Protein AF-A0A1B6IB96-F1 (afdb_monomer)

Mean predicted aligned error: 6.78 Å

Foldseek 3Di:
DPPLPPDPPVLVVLLVVLLCCLQPNDPVSLVVSLQCLQEPLPCASVVLVLLVSLLCCLPPHDDDLSSLVSSLSSLVSNLNRPNHAPPPLVSLVSSLVSLVCQQPPADPDPPDGPNVSNVSSVVSSVSSCVSNVSVVVVVVVVVVD

pLDDT: mean 85.23, std 14.1, range [41.41, 98.12]

InterPro domains:
  IPR011442 TAF6, C-terminal HEAT repeat domain [PF07571] (12-129)
  IPR011442 TAF6, C-terminal HEAT repeat domain [cd08050] (14-133)
  IPR037796 Transcription initiation factor TFIID subunit 6 [PTHR10221] (13-129)
  IPR046344 TAF6, C-terminal HEAT repeat domain superfamily [G3DSA:1.25.40.770] (8-145)

Nearest PDB structures (foldseek):
  6t9k-assembly1_E  TM=8.001E-01  e=1.941E-04  Saccharomyces cerevisiae S288C
  4atg-assembly1_A  TM=8.653E-01  e=1.878E-02  Antonospora locustae
  7egh-assembly1_F  TM=8.450E-01  e=1.336E-02  Homo sapiens
  7egb-assembly1_F  TM=7.873E-01  e=1.878E-02  Homo sapiens
  8e0m-assembly3_I  TM=4.131E-01  e=4.024E-01  synthetic construct

Sequence (145 aa):
QPALLKPPSHFINYYLQLARVVIGGSEPHLRVALTDLRTNSKIRPLVPYFLNLVALSVNKLQRNGRLTDALLRTVEALVDNPHVDPSSQLAVNRAVNALLVVAIEPKAAKNSDDLLLRKRAAYLLAKVLICWSIELKQQMDIVRQ

Solvent-accessible surface area (backbone atoms only — not comparable to full-atom values): 8171 Å² total; per-residue (Å²): 130,88,72,78,77,80,67,59,70,70,56,50,53,53,49,53,54,47,50,48,28,47,68,71,43,55,70,71,54,33,53,53,47,38,50,46,52,27,68,47,70,82,46,53,90,48,48,56,56,56,30,42,50,42,22,48,48,59,76,73,41,83,92,44,72,70,44,50,52,39,43,53,49,47,52,50,20,42,71,66,11,90,59,52,71,86,87,46,69,69,31,51,52,42,30,50,51,35,28,48,48,49,37,71,56,74,55,89,53,86,94,46,86,45,62,69,59,16,53,51,25,45,54,49,42,53,48,49,49,59,80,60,34,53,67,61,55,55,54,52,56,60,76,74,106

Structure (mmCIF, N/CA/C/O backbone):
data_AF-A0A1B6IB96-F1
#
_entry.id   AF-A0A1B6IB96-F1
#
loop_
_atom_site.group_PDB
_atom_site.id
_atom_site.type_symbol
_atom_site.label_atom_id
_atom_site.label_alt_id
_atom_site.label_comp_id
_atom_site.label_asym_id
_atom_site.label_entity_id
_atom_site.label_seq_id
_atom_site.pdbx_PDB_ins_code
_atom_site.Cartn_x
_atom_site.Cartn_y
_atom_site.Cartn_z
_atom_site.occupancy
_atom_site.B_iso_or_equiv
_atom_site.auth_seq_id
_atom_site.auth_comp_id
_atom_site.auth_asym_id
_atom_site.auth_atom_id
_atom_site.pdbx_PDB_model_num
ATOM 1 N N . GLN A 1 1 ? 16.531 -3.099 18.943 1.00 43.19 1 GLN A N 1
ATOM 2 C CA . GLN A 1 1 ? 15.985 -2.812 17.594 1.00 43.19 1 GLN A CA 1
ATOM 3 C C . GLN A 1 1 ? 16.835 -3.567 16.584 1.00 43.19 1 GLN A C 1
ATOM 5 O O . GLN A 1 1 ? 18.025 -3.279 16.546 1.00 43.19 1 GLN A O 1
ATOM 10 N N . PRO A 1 2 ? 16.307 -4.512 15.787 1.00 41.41 2 PRO A N 1
ATOM 11 C CA . PRO A 1 2 ? 17.065 -4.988 14.641 1.00 41.41 2 PRO A CA 1
ATOM 12 C C . PRO A 1 2 ? 17.117 -3.836 13.635 1.00 41.41 2 PRO A C 1
ATOM 14 O O . PRO A 1 2 ? 16.080 -3.369 13.160 1.00 41.41 2 PRO A O 1
ATOM 17 N N . ALA A 1 3 ? 18.316 -3.310 13.395 1.00 50.34 3 ALA A N 1
ATOM 18 C C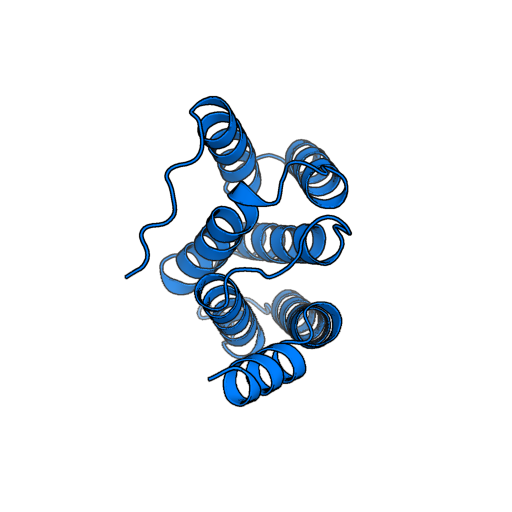A . ALA A 1 3 ? 18.536 -2.289 12.386 1.00 50.34 3 ALA A CA 1
ATOM 19 C C . ALA A 1 3 ? 18.102 -2.860 11.032 1.00 50.34 3 ALA A C 1
ATOM 21 O O . ALA A 1 3 ? 18.555 -3.934 10.639 1.00 50.34 3 ALA A O 1
ATOM 22 N N . LEU A 1 4 ? 17.206 -2.161 10.329 1.00 59.00 4 LEU A N 1
ATOM 23 C CA . LEU A 1 4 ? 16.937 -2.455 8.926 1.00 59.00 4 LEU A CA 1
ATOM 24 C C . LEU A 1 4 ? 18.286 -2.392 8.200 1.00 59.00 4 LEU A C 1
ATOM 26 O O . LEU A 1 4 ? 18.889 -1.319 8.132 1.00 59.00 4 LEU A O 1
ATOM 30 N N . LEU A 1 5 ? 18.782 -3.540 7.733 1.00 63.50 5 LEU A N 1
ATOM 31 C CA . LEU A 1 5 ? 20.007 -3.626 6.943 1.00 63.50 5 LEU A CA 1
ATOM 32 C C . LEU A 1 5 ? 19.885 -2.625 5.799 1.00 63.50 5 LEU A C 1
ATOM 34 O O . LEU A 1 5 ? 18.968 -2.732 4.986 1.00 63.50 5 LEU A O 1
ATOM 38 N N . LYS A 1 6 ? 20.765 -1.618 5.783 1.00 67.94 6 LYS A N 1
ATOM 39 C CA . LYS A 1 6 ? 20.720 -0.549 4.787 1.00 67.94 6 LYS A CA 1
ATOM 40 C C . LYS A 1 6 ? 20.831 -1.195 3.401 1.00 67.94 6 LYS A C 1
ATOM 42 O O . LYS A 1 6 ? 21.866 -1.799 3.116 1.00 67.94 6 LYS A O 1
ATOM 47 N N . PRO A 1 7 ? 19.798 -1.098 2.550 1.00 73.31 7 PRO A N 1
ATOM 48 C CA . PRO A 1 7 ? 19.842 -1.730 1.248 1.00 73.31 7 PRO A CA 1
ATOM 49 C C . PRO A 1 7 ? 20.937 -1.080 0.386 1.00 73.31 7 PRO A C 1
ATOM 51 O O . PRO A 1 7 ? 21.288 0.086 0.607 1.00 73.31 7 PRO A O 1
ATOM 54 N N . PRO A 1 8 ? 21.487 -1.810 -0.601 1.00 80.06 8 PRO A N 1
ATOM 55 C CA . PRO A 1 8 ? 22.460 -1.263 -1.541 1.00 80.06 8 PRO A CA 1
ATOM 56 C C . PRO A 1 8 ? 21.990 0.049 -2.192 1.00 80.06 8 PRO A C 1
ATOM 58 O O . PRO A 1 8 ? 20.793 0.286 -2.365 1.00 80.06 8 PRO A O 1
ATOM 61 N N . SER A 1 9 ? 22.930 0.900 -2.608 1.00 79.88 9 SER A N 1
ATOM 62 C CA . SER A 1 9 ? 22.649 2.250 -3.133 1.00 79.88 9 SER A CA 1
ATOM 63 C C . SER A 1 9 ? 21.627 2.281 -4.279 1.00 79.88 9 SER A C 1
ATOM 65 O O . SER A 1 9 ? 20.772 3.165 -4.317 1.00 79.88 9 SER A O 1
ATOM 67 N N . HIS A 1 10 ? 21.658 1.293 -5.177 1.00 82.06 10 HIS A N 1
ATOM 68 C CA . HIS A 1 10 ? 20.708 1.185 -6.286 1.00 82.06 10 HIS A CA 1
ATOM 69 C C . HIS A 1 10 ? 19.265 0.935 -5.816 1.00 82.06 10 HIS A C 1
ATOM 71 O O . HIS A 1 10 ? 18.336 1.515 -6.375 1.00 82.06 10 HIS A O 1
ATOM 77 N N . PHE A 1 11 ? 19.065 0.153 -4.750 1.00 87.06 11 PHE A N 1
ATOM 78 C CA . PHE A 1 11 ? 17.746 -0.054 -4.145 1.00 87.06 11 PHE A CA 1
ATOM 79 C C . PHE A 1 11 ? 17.223 1.221 -3.474 1.00 87.06 11 PHE A C 1
ATOM 81 O O . PHE A 1 11 ? 16.040 1.533 -3.591 1.00 87.06 11 PHE A O 1
ATOM 88 N N . ILE A 1 12 ? 18.097 1.990 -2.817 1.00 87.81 12 ILE A N 1
ATOM 89 C CA . ILE A 1 12 ? 17.721 3.273 -2.202 1.00 87.81 12 ILE A CA 1
ATOM 90 C C . ILE A 1 12 ? 17.286 4.276 -3.274 1.00 87.81 12 ILE A C 1
ATOM 92 O O . ILE A 1 12 ? 16.243 4.909 -3.126 1.00 87.81 12 ILE A O 1
ATOM 96 N N . ASN A 1 13 ? 18.043 4.403 -4.367 1.00 91.56 13 ASN A N 1
ATOM 97 C CA . ASN A 1 13 ? 17.691 5.312 -5.459 1.00 91.56 13 ASN A CA 1
ATOM 98 C C . ASN A 1 13 ? 16.347 4.939 -6.089 1.00 91.56 13 ASN A C 1
ATOM 100 O O . ASN A 1 13 ? 15.503 5.809 -6.288 1.00 91.56 13 ASN A O 1
ATOM 104 N N . TYR A 1 14 ? 16.125 3.649 -6.339 1.00 93.81 14 TYR A N 1
ATOM 105 C CA . TYR A 1 14 ? 14.852 3.149 -6.846 1.00 93.81 14 TYR A CA 1
ATOM 106 C C . TYR A 1 14 ? 13.688 3.459 -5.885 1.00 93.81 14 TYR A C 1
ATOM 108 O O . TYR A 1 14 ? 12.676 4.020 -6.309 1.00 93.81 14 TYR A O 1
ATOM 116 N N . TYR A 1 15 ? 13.857 3.206 -4.580 1.00 94.56 15 TYR A N 1
ATOM 117 C CA . TYR A 1 15 ? 12.864 3.577 -3.565 1.00 94.56 15 TYR A CA 1
ATOM 118 C C . TYR A 1 15 ? 12.560 5.078 -3.581 1.00 94.56 15 TYR A C 1
ATOM 120 O O . TYR A 1 15 ? 11.395 5.464 -3.598 1.00 94.56 15 TYR A O 1
ATOM 128 N N . LEU A 1 16 ? 13.586 5.935 -3.608 1.00 94.81 16 LEU A N 1
ATOM 129 C CA . LEU A 1 16 ? 13.405 7.387 -3.589 1.00 94.81 16 LEU A CA 1
ATOM 130 C C . LEU A 1 16 ? 12.641 7.892 -4.817 1.00 94.81 16 LEU A C 1
ATOM 132 O O . LEU A 1 16 ? 11.803 8.784 -4.678 1.00 94.81 16 LEU A O 1
ATOM 136 N N . GLN A 1 17 ? 12.897 7.330 -6.000 1.00 94.94 17 GLN A N 1
ATOM 137 C CA . GLN A 1 17 ? 12.163 7.704 -7.211 1.00 94.94 17 GLN A CA 1
ATOM 138 C C . GLN A 1 17 ? 10.686 7.322 -7.106 1.00 94.94 17 GLN A C 1
ATOM 140 O O . GLN A 1 17 ? 9.818 8.171 -7.316 1.00 94.94 17 GLN A O 1
ATOM 145 N N . LEU A 1 18 ? 10.383 6.089 -6.692 1.00 96.44 18 LEU A N 1
ATOM 146 C CA . LEU A 1 18 ? 8.997 5.661 -6.505 1.00 96.44 18 LEU A CA 1
ATOM 147 C C . LEU A 1 18 ? 8.295 6.439 -5.388 1.00 96.44 18 LEU A C 1
ATOM 149 O O . LEU A 1 18 ? 7.158 6.867 -5.567 1.00 96.44 18 LEU A O 1
ATOM 153 N N . ALA A 1 19 ? 8.969 6.700 -4.267 1.00 96.44 19 ALA A N 1
ATOM 154 C CA . ALA A 1 19 ? 8.414 7.481 -3.165 1.00 96.44 19 ALA A CA 1
ATOM 155 C C . ALA A 1 19 ? 8.048 8.908 -3.605 1.00 96.44 19 ALA A C 1
ATOM 157 O O . ALA A 1 19 ? 6.972 9.396 -3.267 1.00 96.44 19 ALA A O 1
ATOM 158 N N . ARG A 1 20 ? 8.889 9.567 -4.415 1.00 96.31 20 ARG A N 1
ATOM 159 C CA . ARG A 1 20 ? 8.574 10.889 -4.993 1.00 96.31 20 ARG A CA 1
ATOM 160 C C . ARG A 1 20 ? 7.333 10.840 -5.879 1.00 96.31 20 ARG A C 1
ATOM 162 O O . ARG A 1 20 ? 6.480 11.722 -5.783 1.00 96.31 20 ARG A O 1
ATOM 169 N N . VAL A 1 21 ? 7.217 9.804 -6.710 1.00 97.25 21 VAL A N 1
ATOM 170 C CA . VAL A 1 21 ? 6.047 9.604 -7.571 1.00 97.25 21 VAL A CA 1
ATOM 171 C C . VAL A 1 21 ? 4.781 9.380 -6.739 1.00 97.25 21 VAL A C 1
ATOM 173 O O . VAL A 1 21 ? 3.764 10.001 -7.029 1.00 97.25 21 VAL A O 1
ATOM 176 N N . VAL A 1 22 ? 4.845 8.580 -5.671 1.00 96.25 22 VAL A N 1
ATOM 177 C CA . VAL A 1 22 ? 3.713 8.353 -4.753 1.00 96.25 22 VAL A CA 1
ATOM 178 C C . VAL A 1 22 ? 3.291 9.638 -4.037 1.00 96.25 22 VAL A C 1
ATOM 180 O O . VAL A 1 22 ? 2.099 9.909 -3.916 1.00 96.25 22 VAL A O 1
ATOM 183 N N . ILE A 1 23 ? 4.250 10.448 -3.579 1.00 94.31 23 ILE A N 1
ATOM 184 C CA . ILE A 1 23 ? 3.962 11.660 -2.798 1.00 94.31 23 ILE A CA 1
ATOM 185 C C . ILE A 1 23 ? 3.405 12.792 -3.675 1.00 94.31 23 ILE A C 1
ATOM 187 O O . ILE A 1 23 ? 2.510 13.518 -3.242 1.00 94.31 23 ILE A O 1
ATOM 191 N N . GLY A 1 24 ? 3.935 12.977 -4.888 1.00 92.62 24 GLY A N 1
ATOM 192 C CA . GLY A 1 24 ? 3.632 14.166 -5.694 1.00 92.62 24 GLY A CA 1
ATOM 193 C C . GLY A 1 24 ? 3.524 13.956 -7.203 1.00 92.62 24 GLY A C 1
ATOM 194 O O . GLY A 1 24 ? 3.092 14.879 -7.898 1.00 92.62 24 GLY A O 1
ATOM 195 N N . GLY A 1 25 ? 3.859 12.774 -7.720 1.00 94.00 25 GLY A N 1
ATOM 196 C CA . GLY A 1 25 ? 3.870 12.480 -9.155 1.00 94.00 25 GLY A CA 1
ATOM 197 C C . GLY A 1 25 ? 2.488 12.539 -9.806 1.00 94.00 25 GLY A C 1
ATOM 198 O O . GLY A 1 25 ? 1.459 12.362 -9.151 1.00 94.00 25 GLY A O 1
ATOM 199 N N . SER A 1 26 ? 2.442 12.804 -11.113 1.00 96.25 26 SER A N 1
ATOM 200 C CA . SER A 1 26 ? 1.174 12.804 -11.853 1.00 96.25 26 SER A CA 1
ATOM 201 C C . SER A 1 26 ? 0.576 11.395 -11.954 1.00 96.25 26 SER A C 1
ATOM 203 O O . SER A 1 26 ? 1.286 10.397 -11.837 1.00 96.25 26 SER A O 1
ATOM 205 N N . GLU A 1 27 ? -0.735 11.305 -12.188 1.00 96.38 27 GLU A N 1
ATOM 206 C CA . GLU A 1 27 ? -1.464 10.027 -12.232 1.00 96.38 27 GLU A CA 1
ATOM 207 C C . GLU A 1 27 ? -0.864 8.989 -13.210 1.00 96.38 27 GLU A C 1
ATOM 209 O O . GLU A 1 27 ? -0.760 7.824 -12.824 1.00 96.38 27 GLU A O 1
ATOM 214 N N . PRO A 1 28 ? -0.383 9.351 -14.421 1.00 97.38 28 PRO A N 1
ATOM 215 C CA . PRO A 1 28 ? 0.302 8.396 -15.295 1.00 97.38 28 PRO A CA 1
ATOM 216 C C . PRO A 1 28 ? 1.576 7.811 -14.673 1.00 97.38 28 PRO A C 1
ATOM 218 O O . PRO A 1 28 ? 1.779 6.599 -14.715 1.00 97.38 28 PRO A O 1
ATOM 221 N N . HIS A 1 29 ? 2.405 8.647 -14.039 1.00 97.19 29 HIS A N 1
ATOM 222 C CA . HIS A 1 29 ? 3.618 8.180 -13.362 1.00 97.19 29 HIS A CA 1
ATOM 223 C C . HIS A 1 29 ? 3.272 7.286 -12.174 1.00 97.19 29 HIS A C 1
ATOM 225 O O . HIS A 1 29 ? 3.898 6.244 -11.991 1.00 97.19 29 HIS A O 1
ATOM 231 N N . LEU A 1 30 ? 2.241 7.651 -11.403 1.00 98.12 30 LEU A N 1
ATOM 232 C CA . LEU A 1 30 ? 1.751 6.828 -10.303 1.00 98.12 30 LEU A CA 1
ATOM 233 C C . LEU A 1 30 ? 1.279 5.459 -10.805 1.00 98.12 30 LEU A C 1
ATOM 235 O O . LEU A 1 30 ? 1.635 4.445 -10.219 1.00 98.12 30 LEU A O 1
ATOM 239 N N . ARG A 1 31 ? 0.540 5.391 -11.917 1.00 98.06 31 ARG A N 1
ATOM 240 C CA . ARG A 1 31 ? 0.120 4.113 -12.517 1.00 98.06 31 ARG A CA 1
ATOM 241 C C . ARG A 1 31 ? 1.297 3.226 -12.913 1.00 98.06 31 ARG A C 1
ATOM 243 O O . ARG A 1 31 ? 1.256 2.028 -12.635 1.00 98.06 31 ARG A O 1
ATOM 250 N N . VAL A 1 32 ? 2.336 3.800 -13.518 1.00 97.88 32 VAL A N 1
ATOM 251 C CA . VAL A 1 32 ? 3.560 3.062 -13.870 1.00 97.88 32 VAL A CA 1
ATOM 252 C C . VAL A 1 32 ? 4.253 2.546 -12.608 1.00 97.88 32 VAL A C 1
ATOM 254 O O . VAL A 1 32 ? 4.523 1.352 -12.510 1.00 97.88 32 VAL A O 1
ATOM 257 N N . ALA A 1 33 ? 4.442 3.410 -11.607 1.00 97.50 33 ALA A N 1
ATOM 258 C CA . ALA A 1 33 ? 5.036 3.050 -10.321 1.00 97.50 33 ALA A CA 1
ATOM 259 C C . ALA A 1 33 ? 4.270 1.918 -9.615 1.00 97.50 33 ALA A C 1
ATOM 261 O O . ALA A 1 33 ? 4.871 0.957 -9.149 1.00 97.50 33 ALA A O 1
ATOM 262 N N . LEU A 1 34 ? 2.939 1.998 -9.563 1.00 98.06 34 LEU A N 1
ATOM 263 C CA . LEU A 1 34 ? 2.093 0.980 -8.937 1.00 98.06 34 LEU A CA 1
ATOM 264 C C . LEU A 1 34 ? 2.098 -0.347 -9.699 1.00 98.06 34 LEU A C 1
ATOM 266 O O . LEU A 1 34 ? 1.975 -1.404 -9.088 1.00 98.06 34 LEU A O 1
ATOM 270 N N . THR A 1 35 ? 2.204 -0.301 -11.027 1.00 98.00 35 THR A N 1
ATOM 271 C CA . THR A 1 35 ? 2.315 -1.513 -11.849 1.00 98.00 35 THR A CA 1
ATOM 272 C C . THR A 1 35 ? 3.626 -2.222 -11.550 1.00 98.00 35 THR A C 1
ATOM 274 O O . THR A 1 35 ? 3.612 -3.408 -11.239 1.00 98.00 35 THR A O 1
ATOM 277 N N . ASP A 1 36 ? 4.729 -1.4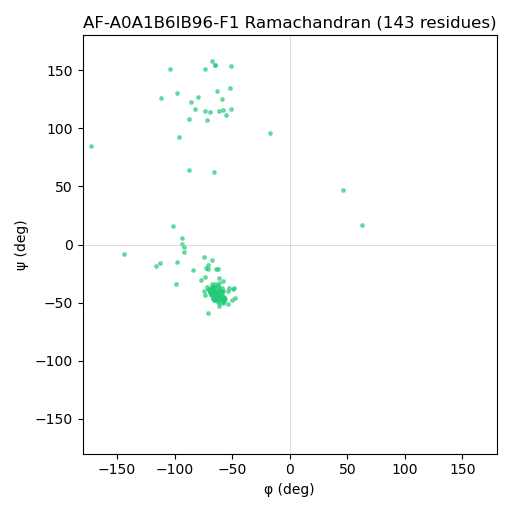75 -11.532 1.00 97.25 36 ASP A N 1
ATOM 278 C CA . ASP A 1 36 ? 6.042 -2.004 -11.177 1.00 97.25 36 ASP A CA 1
ATOM 279 C C . ASP A 1 36 ? 6.060 -2.560 -9.742 1.00 97.25 36 ASP A C 1
ATOM 281 O O . ASP A 1 36 ? 6.467 -3.699 -9.532 1.00 97.25 36 ASP A O 1
ATOM 285 N N . LEU A 1 37 ? 5.501 -1.840 -8.761 1.00 96.81 37 LEU A N 1
ATOM 286 C CA . LEU A 1 37 ? 5.365 -2.343 -7.387 1.00 96.81 37 LEU A CA 1
ATOM 287 C C . LEU A 1 37 ? 4.573 -3.651 -7.291 1.00 96.81 37 LEU A C 1
ATOM 289 O O . LEU A 1 37 ? 4.868 -4.456 -6.411 1.00 96.81 37 LEU A O 1
ATOM 293 N N . ARG A 1 38 ? 3.595 -3.874 -8.176 1.00 97.00 38 ARG A N 1
ATOM 294 C CA . ARG A 1 38 ? 2.773 -5.092 -8.196 1.00 97.00 38 ARG A CA 1
ATOM 295 C C . ARG A 1 38 ? 3.499 -6.289 -8.812 1.00 97.00 38 ARG A C 1
ATOM 297 O O . ARG A 1 38 ? 3.232 -7.418 -8.420 1.00 97.00 38 ARG A O 1
ATOM 304 N N . THR A 1 39 ? 4.403 -6.071 -9.765 1.00 96.62 39 THR A N 1
ATOM 305 C CA . THR A 1 39 ? 5.011 -7.162 -10.551 1.00 96.62 39 THR A CA 1
ATOM 306 C C . THR A 1 39 ? 6.500 -7.373 -10.290 1.00 96.62 39 THR A C 1
ATOM 308 O O . THR A 1 39 ? 7.050 -8.403 -10.675 1.00 96.62 39 THR A O 1
ATOM 311 N N . ASN A 1 40 ? 7.191 -6.419 -9.665 1.00 94.94 40 ASN A N 1
ATOM 312 C CA . ASN A 1 40 ? 8.637 -6.480 -9.493 1.00 94.94 40 ASN A CA 1
ATOM 313 C C . ASN A 1 40 ? 9.033 -7.517 -8.432 1.00 94.94 40 ASN A C 1
ATOM 315 O O . ASN A 1 40 ? 8.772 -7.357 -7.239 1.00 94.94 40 ASN A O 1
ATOM 319 N N . SER A 1 41 ? 9.726 -8.568 -8.867 1.00 92.94 41 SER A N 1
ATOM 320 C CA . SER A 1 41 ? 10.188 -9.662 -8.008 1.00 92.94 41 SER A CA 1
ATOM 321 C C . SER A 1 41 ? 11.324 -9.282 -7.056 1.00 92.94 41 SER A C 1
ATOM 323 O O . SER A 1 41 ? 11.554 -9.965 -6.058 1.00 92.94 41 SER A O 1
ATOM 325 N N . LYS A 1 42 ? 12.017 -8.167 -7.313 1.00 90.81 42 LYS A N 1
ATOM 326 C CA . LYS A 1 42 ? 13.149 -7.678 -6.510 1.00 90.81 42 LYS A CA 1
ATOM 327 C C . LYS A 1 42 ? 12.729 -6.672 -5.434 1.00 90.81 42 LYS A C 1
ATOM 329 O O . LYS A 1 42 ? 13.591 -6.131 -4.746 1.00 90.81 42 LYS A O 1
ATOM 334 N N . ILE A 1 43 ? 11.429 -6.425 -5.251 1.00 90.06 43 ILE A N 1
ATOM 335 C CA . ILE A 1 43 ? 10.922 -5.382 -4.344 1.00 90.06 43 ILE A CA 1
ATOM 336 C C . ILE A 1 43 ? 11.071 -5.723 -2.855 1.00 90.06 43 ILE A C 1
ATOM 338 O O . ILE A 1 43 ? 11.051 -4.827 -2.013 1.00 90.06 43 ILE A O 1
ATOM 342 N N . ARG A 1 44 ? 11.232 -7.008 -2.513 1.00 87.69 44 ARG A N 1
ATOM 343 C CA . ARG A 1 44 ? 11.169 -7.525 -1.134 1.00 87.69 44 ARG A CA 1
ATOM 344 C C . ARG A 1 44 ? 11.994 -6.727 -0.106 1.00 87.69 44 ARG A C 1
ATOM 346 O O . ARG A 1 44 ? 11.425 -6.386 0.930 1.00 87.69 44 ARG A O 1
ATOM 353 N N . PRO A 1 45 ? 13.264 -6.343 -0.361 1.00 87.69 45 PRO A N 1
ATOM 354 C CA . PRO A 1 45 ? 14.055 -5.564 0.601 1.00 87.69 45 PRO A CA 1
ATOM 355 C C . PRO A 1 45 ? 13.496 -4.159 0.878 1.00 87.69 45 PRO A C 1
ATOM 357 O O . PRO A 1 45 ? 13.816 -3.553 1.898 1.00 87.69 45 PRO A O 1
ATOM 360 N N . LEU A 1 46 ? 12.674 -3.627 -0.029 1.00 90.44 46 LEU A N 1
ATOM 361 C CA . LEU A 1 46 ? 12.130 -2.273 0.034 1.00 90.44 46 LEU A CA 1
ATOM 362 C C . LEU A 1 46 ? 10.717 -2.203 0.614 1.00 90.44 46 LEU A C 1
ATOM 364 O O . LEU A 1 46 ? 10.285 -1.122 1.015 1.00 90.44 46 LEU A O 1
ATOM 368 N N . VAL A 1 47 ? 10.013 -3.333 0.721 1.00 90.88 47 VAL A N 1
ATOM 369 C CA . VAL A 1 47 ? 8.651 -3.399 1.279 1.00 90.88 47 VAL A CA 1
ATOM 370 C C . VAL A 1 47 ? 8.547 -2.689 2.638 1.00 90.88 47 VAL A C 1
ATOM 372 O O . VAL A 1 47 ? 7.671 -1.832 2.777 1.00 90.88 47 VAL A O 1
ATOM 375 N N . PRO A 1 48 ? 9.450 -2.913 3.622 1.00 90.00 48 PRO A N 1
ATOM 376 C CA . PRO A 1 48 ? 9.349 -2.234 4.914 1.00 90.00 48 PRO A CA 1
ATOM 377 C C . PRO A 1 48 ? 9.464 -0.707 4.805 1.00 90.00 48 PRO A C 1
ATOM 379 O O . PRO A 1 48 ? 8.893 0.016 5.622 1.00 90.00 48 PRO A O 1
ATOM 382 N N . TYR A 1 49 ? 10.185 -0.194 3.806 1.00 91.50 49 TYR A N 1
ATOM 383 C CA . TYR A 1 49 ? 10.352 1.242 3.584 1.00 91.50 49 TYR A CA 1
ATOM 384 C C . TYR A 1 49 ? 9.072 1.866 3.027 1.00 91.50 49 TYR A C 1
ATOM 386 O O . TYR A 1 49 ? 8.636 2.895 3.537 1.00 91.50 49 TYR A O 1
ATOM 394 N N . PHE A 1 50 ? 8.413 1.215 2.064 1.00 94.06 50 PHE A N 1
ATOM 395 C CA . PHE A 1 50 ? 7.117 1.673 1.550 1.00 94.06 50 PHE A CA 1
ATOM 396 C C . PHE A 1 50 ? 6.008 1.606 2.607 1.00 94.06 50 PHE A C 1
ATOM 398 O O . PHE A 1 50 ? 5.230 2.548 2.739 1.00 94.06 50 PHE A O 1
ATOM 405 N N . LEU A 1 51 ? 5.962 0.545 3.416 1.00 93.19 51 LEU A N 1
ATOM 406 C CA . LEU A 1 51 ? 4.989 0.445 4.510 1.00 93.19 51 LEU A CA 1
ATOM 407 C C . LEU A 1 51 ? 5.211 1.529 5.575 1.00 93.19 51 LEU A C 1
ATOM 409 O O . LEU A 1 51 ? 4.254 2.142 6.050 1.00 93.19 51 LEU A O 1
ATOM 413 N N . ASN A 1 52 ? 6.471 1.833 5.909 1.00 92.38 52 ASN A N 1
ATOM 414 C CA . ASN A 1 52 ? 6.781 2.953 6.796 1.00 92.38 52 ASN A CA 1
ATOM 415 C C . ASN A 1 52 ? 6.457 4.311 6.157 1.00 92.38 52 ASN A C 1
ATOM 417 O O . ASN A 1 52 ? 5.980 5.190 6.867 1.00 92.38 52 ASN A O 1
ATOM 421 N N . LEU A 1 53 ? 6.666 4.494 4.849 1.00 94.44 53 LEU A N 1
ATOM 422 C CA . LEU A 1 53 ? 6.263 5.713 4.141 1.00 94.44 53 LEU A CA 1
ATOM 423 C C . LEU A 1 53 ? 4.760 5.965 4.303 1.00 94.44 53 LEU A C 1
ATOM 425 O O . LEU A 1 53 ? 4.364 7.083 4.629 1.00 94.44 53 LEU A O 1
ATOM 429 N N . VAL A 1 54 ? 3.938 4.927 4.135 1.00 94.88 54 VAL A N 1
ATOM 430 C CA . VAL A 1 54 ? 2.484 4.997 4.341 1.00 94.88 54 VAL A CA 1
ATOM 431 C C . VAL A 1 54 ? 2.160 5.362 5.783 1.00 94.88 54 VAL A C 1
ATOM 433 O O . VAL A 1 54 ? 1.462 6.347 6.021 1.00 94.88 54 VAL A O 1
ATOM 436 N N . ALA A 1 55 ? 2.719 4.629 6.746 1.00 93.19 55 ALA A N 1
ATOM 437 C CA . ALA A 1 55 ? 2.438 4.859 8.157 1.00 93.19 55 ALA A CA 1
ATOM 438 C C . ALA A 1 55 ? 2.853 6.258 8.631 1.00 93.19 55 ALA A C 1
ATOM 440 O O . ALA A 1 55 ? 2.109 6.922 9.349 1.00 93.19 55 ALA A O 1
ATOM 441 N N . LEU A 1 56 ? 4.029 6.732 8.221 1.00 92.69 56 LEU A N 1
ATOM 442 C CA . LEU A 1 56 ? 4.508 8.067 8.571 1.00 92.69 56 LEU A CA 1
ATOM 443 C C . LEU A 1 56 ? 3.660 9.151 7.911 1.00 92.69 56 LEU A C 1
ATOM 445 O O . LEU A 1 56 ? 3.306 10.122 8.574 1.00 92.69 56 LEU A O 1
ATOM 449 N N . SER A 1 57 ? 3.300 8.975 6.640 1.00 93.25 57 SER A N 1
ATOM 450 C CA . SER A 1 57 ? 2.514 9.970 5.911 1.00 93.25 57 SER A CA 1
ATOM 451 C C . SER A 1 57 ? 1.107 10.117 6.489 1.00 93.25 57 SER A C 1
ATOM 453 O O . SER A 1 57 ? 0.646 11.238 6.661 1.00 93.25 57 SER A O 1
ATOM 455 N N . VAL A 1 58 ? 0.447 9.013 6.856 1.00 91.06 58 VAL A N 1
ATOM 456 C CA . VAL A 1 58 ? -0.878 9.048 7.504 1.00 91.06 58 VAL A CA 1
ATOM 457 C C . VAL A 1 58 ? -0.811 9.677 8.898 1.00 91.06 58 VAL A C 1
ATOM 459 O O . VAL A 1 58 ? -1.647 10.510 9.227 1.00 91.06 58 VAL A O 1
ATOM 462 N N . ASN A 1 59 ? 0.190 9.316 9.707 1.00 88.25 59 ASN A N 1
ATOM 463 C CA . ASN A 1 59 ? 0.243 9.727 11.115 1.00 88.25 59 ASN A CA 1
ATOM 464 C C . ASN A 1 59 ? 0.836 11.125 11.347 1.00 88.25 59 ASN A C 1
ATOM 466 O O . ASN A 1 59 ? 0.659 11.689 12.426 1.00 88.25 59 ASN A O 1
ATOM 470 N N . LYS A 1 60 ? 1.632 11.654 10.409 1.00 87.62 60 LYS A N 1
ATOM 471 C CA . LYS A 1 60 ? 2.386 12.908 10.603 1.00 87.62 60 LYS A CA 1
ATOM 472 C C . LYS A 1 60 ? 1.972 14.035 9.669 1.00 87.62 60 LYS A C 1
ATOM 474 O O . LYS A 1 60 ? 2.296 15.182 9.962 1.00 87.62 60 LYS A O 1
ATOM 479 N N . LEU A 1 61 ? 1.292 13.742 8.561 1.00 87.25 61 LEU A N 1
ATOM 480 C CA . LEU A 1 61 ? 0.861 14.762 7.609 1.00 87.25 61 LEU A CA 1
ATOM 481 C C . LEU A 1 61 ? -0.634 15.028 7.750 1.00 87.25 61 LEU A C 1
ATOM 483 O O . LEU A 1 61 ? -1.418 14.144 8.088 1.00 87.25 61 LEU A O 1
ATOM 487 N N . GLN A 1 62 ? -1.045 16.256 7.436 1.00 85.25 62 GLN A N 1
ATOM 488 C CA . GLN A 1 62 ? -2.466 16.556 7.318 1.00 85.25 62 GLN A CA 1
ATOM 489 C C . GLN A 1 62 ? -3.074 15.740 6.174 1.00 85.25 62 GLN A C 1
ATOM 491 O O . GLN A 1 62 ? -2.540 15.701 5.061 1.00 85.25 62 GLN A O 1
ATOM 496 N N . ARG A 1 63 ? -4.215 15.099 6.440 1.00 84.12 63 ARG A N 1
ATOM 497 C CA . ARG A 1 63 ? -4.865 14.212 5.474 1.00 84.12 63 ARG A CA 1
ATOM 498 C C . ARG A 1 63 ? -5.279 14.959 4.204 1.00 84.12 63 ARG A C 1
ATOM 500 O O . ARG A 1 63 ? -6.204 15.779 4.193 1.00 84.12 63 ARG A O 1
ATOM 507 N N . ASN A 1 64 ? -4.639 14.578 3.107 1.00 87.25 64 ASN A N 1
ATOM 508 C CA . ASN A 1 64 ? -4.908 15.039 1.753 1.00 87.25 64 ASN A CA 1
ATOM 509 C C . ASN A 1 64 ? -5.479 13.874 0.938 1.00 87.25 64 ASN A C 1
ATOM 511 O O . ASN A 1 64 ? -4.843 12.832 0.849 1.00 87.25 64 ASN A O 1
ATOM 515 N N . GLY A 1 65 ? -6.644 14.058 0.306 1.00 89.75 65 GLY A N 1
ATOM 516 C CA . GLY A 1 65 ? -7.331 12.976 -0.403 1.00 89.75 65 GLY A CA 1
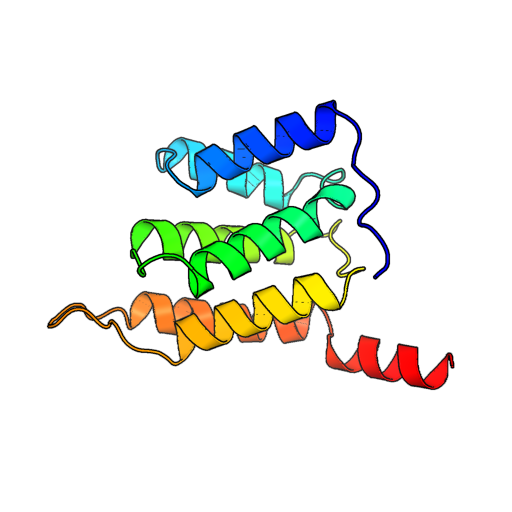ATOM 517 C C . GLY A 1 65 ? -6.505 12.350 -1.529 1.00 89.75 65 GLY A C 1
ATOM 518 O O . GLY A 1 65 ? -6.474 11.129 -1.642 1.00 89.75 65 GLY A O 1
ATOM 519 N N . ARG A 1 66 ? -5.765 13.160 -2.302 1.00 91.75 66 ARG A N 1
ATOM 520 C CA . ARG A 1 66 ? -4.908 12.660 -3.391 1.00 91.75 66 ARG A CA 1
ATOM 521 C C . ARG A 1 66 ? -3.740 11.835 -2.853 1.00 91.75 66 ARG A C 1
ATOM 523 O O . ARG A 1 66 ? -3.460 10.762 -3.373 1.00 91.75 66 ARG A O 1
ATOM 530 N N . LEU A 1 67 ? -3.069 12.335 -1.815 1.00 93.81 67 LEU A N 1
ATOM 531 C CA . LEU A 1 67 ? -1.951 11.622 -1.197 1.00 93.81 67 LEU A CA 1
ATOM 532 C C . LEU A 1 67 ? -2.441 10.338 -0.523 1.00 93.81 67 LEU A C 1
ATOM 534 O O . LEU A 1 67 ? -1.866 9.281 -0.739 1.00 93.81 67 LEU A O 1
ATOM 538 N N . THR A 1 68 ? -3.523 10.410 0.253 1.00 94.38 68 THR A N 1
ATOM 539 C CA . THR A 1 68 ? -4.114 9.241 0.908 1.00 94.38 68 THR A CA 1
ATOM 540 C C . THR A 1 68 ? -4.514 8.183 -0.115 1.00 94.38 68 THR A C 1
ATOM 542 O O . THR A 1 68 ? -4.152 7.028 0.074 1.00 94.38 68 THR A O 1
ATOM 545 N N . ASP A 1 69 ? -5.161 8.550 -1.227 1.00 95.25 69 ASP A N 1
ATOM 546 C CA . ASP A 1 69 ? -5.474 7.594 -2.298 1.00 95.25 69 ASP A CA 1
ATOM 547 C C . ASP A 1 69 ? -4.212 6.927 -2.870 1.00 95.25 69 ASP A C 1
ATOM 549 O O . ASP A 1 69 ? -4.157 5.702 -2.983 1.00 95.25 69 ASP A O 1
ATOM 553 N N . ALA A 1 70 ? -3.163 7.705 -3.157 1.00 97.19 70 ALA A N 1
ATOM 554 C CA . ALA A 1 70 ? -1.895 7.175 -3.656 1.00 97.19 70 ALA A CA 1
ATOM 555 C C . ALA A 1 70 ? -1.223 6.214 -2.657 1.00 97.19 70 ALA A C 1
ATOM 557 O O . ALA A 1 70 ? -0.705 5.166 -3.053 1.00 97.19 70 ALA A O 1
ATOM 558 N N . LEU A 1 71 ? -1.268 6.525 -1.359 1.00 97.25 71 LEU A N 1
ATOM 559 C CA . LEU A 1 71 ? -0.740 5.666 -0.296 1.00 97.25 71 LEU A CA 1
ATOM 560 C C . LEU A 1 71 ? -1.540 4.361 -0.169 1.00 97.25 71 LEU A C 1
ATOM 562 O O . LEU A 1 71 ? -0.937 3.292 -0.090 1.00 97.25 71 LEU A O 1
ATOM 566 N N . LEU A 1 72 ? -2.876 4.423 -0.215 1.00 97.19 72 LEU A N 1
ATOM 567 C CA . LEU A 1 72 ? -3.731 3.230 -0.205 1.00 97.19 72 LEU A CA 1
ATOM 568 C C . LEU A 1 72 ? -3.442 2.341 -1.421 1.00 97.19 72 LEU A C 1
ATOM 570 O O . LEU A 1 72 ? -3.216 1.143 -1.276 1.00 97.19 72 LEU A O 1
ATOM 574 N N . ARG A 1 73 ? -3.351 2.930 -2.617 1.00 97.88 73 ARG A N 1
ATOM 575 C CA . ARG A 1 73 ? -2.994 2.207 -3.849 1.00 97.88 73 ARG A CA 1
ATOM 576 C C . ARG A 1 73 ? -1.604 1.581 -3.785 1.00 97.88 73 ARG A C 1
ATOM 578 O O . ARG A 1 73 ? -1.395 0.513 -4.352 1.00 97.88 73 ARG A O 1
ATOM 585 N N . THR A 1 74 ? -0.666 2.226 -3.094 1.00 97.50 74 THR A N 1
ATOM 586 C CA . THR A 1 74 ? 0.682 1.688 -2.871 1.00 97.50 74 THR A CA 1
ATOM 587 C C . THR A 1 74 ? 0.625 0.422 -2.023 1.00 97.50 74 THR A C 1
ATOM 589 O O . THR A 1 74 ? 1.223 -0.583 -2.397 1.00 97.50 74 THR A O 1
ATOM 592 N N . VAL A 1 75 ? -0.128 0.432 -0.917 1.00 96.06 75 VAL A N 1
ATOM 593 C CA . VAL A 1 75 ? -0.324 -0.775 -0.098 1.00 96.06 75 VAL A CA 1
ATOM 594 C C . VAL A 1 75 ? -1.033 -1.866 -0.899 1.00 96.06 75 VAL A C 1
ATOM 596 O O . VAL A 1 75 ? -0.593 -3.008 -0.874 1.00 96.06 75 VAL A O 1
ATOM 599 N N . GLU A 1 76 ? -2.069 -1.519 -1.663 1.00 96.94 76 GLU A N 1
ATOM 600 C CA . GLU A 1 76 ? -2.777 -2.459 -2.539 1.00 96.94 76 GLU A CA 1
ATOM 601 C C . GLU A 1 76 ? -1.835 -3.139 -3.544 1.00 96.94 76 GLU A C 1
ATOM 603 O O . GLU A 1 76 ? -1.832 -4.363 -3.640 1.00 96.94 76 GLU A O 1
ATOM 608 N N . ALA A 1 77 ? -0.973 -2.377 -4.224 1.00 97.25 77 ALA A N 1
ATOM 609 C CA . ALA A 1 77 ? 0.012 -2.932 -5.151 1.00 97.25 77 ALA A CA 1
ATOM 610 C C . ALA A 1 77 ? 1.013 -3.878 -4.466 1.00 97.25 77 ALA A C 1
ATOM 612 O O . ALA A 1 77 ? 1.382 -4.894 -5.047 1.00 97.25 77 ALA A O 1
ATOM 613 N N . LEU A 1 78 ? 1.437 -3.566 -3.237 1.00 95.06 78 LEU A N 1
ATOM 614 C CA . LEU A 1 78 ? 2.343 -4.423 -2.468 1.00 95.06 78 LEU A CA 1
ATOM 615 C C . LEU A 1 78 ? 1.669 -5.715 -1.999 1.00 95.06 78 LEU A C 1
ATOM 617 O O . LEU A 1 78 ? 2.309 -6.760 -2.010 1.00 95.06 78 LEU A O 1
ATOM 621 N N . VAL A 1 79 ? 0.401 -5.649 -1.586 1.00 93.50 79 VAL A N 1
ATOM 622 C CA . VAL A 1 79 ? -0.386 -6.830 -1.191 1.00 93.50 79 VAL A CA 1
ATOM 623 C C . VAL A 1 79 ? -0.631 -7.748 -2.385 1.00 93.50 79 VAL A C 1
ATOM 625 O O . VAL A 1 79 ? -0.584 -8.964 -2.236 1.00 93.50 79 VAL A O 1
ATOM 628 N N . ASP A 1 80 ? -0.860 -7.170 -3.564 1.00 94.81 80 ASP A N 1
ATOM 629 C CA . ASP A 1 80 ? -1.080 -7.910 -4.809 1.00 94.81 80 ASP A CA 1
ATOM 630 C C . ASP A 1 80 ? 0.198 -8.521 -5.402 1.00 94.81 80 ASP A C 1
ATOM 632 O O . ASP A 1 80 ? 0.113 -9.302 -6.350 1.00 94.81 80 ASP A O 1
ATOM 636 N N . ASN A 1 81 ? 1.381 -8.157 -4.900 1.00 95.25 81 ASN A N 1
ATOM 637 C CA . ASN A 1 81 ? 2.637 -8.650 -5.449 1.00 95.25 81 ASN A CA 1
ATOM 638 C C . ASN A 1 81 ? 2.972 -10.046 -4.885 1.00 95.25 81 ASN A C 1
ATOM 640 O O . ASN A 1 81 ? 3.270 -10.164 -3.694 1.00 95.25 81 ASN A O 1
ATOM 644 N N . PRO A 1 82 ? 3.036 -11.102 -5.722 1.00 91.81 82 PRO A N 1
ATOM 645 C CA . PRO A 1 82 ? 3.269 -12.477 -5.266 1.00 91.81 82 PRO A CA 1
ATOM 646 C C . PRO A 1 82 ? 4.677 -12.712 -4.696 1.00 91.81 82 P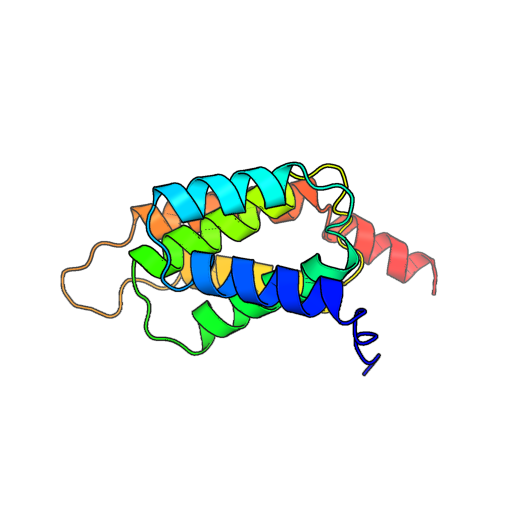RO A C 1
ATOM 648 O O . PRO A 1 82 ? 4.940 -13.737 -4.071 1.00 91.81 82 PRO A O 1
ATOM 651 N N . HIS A 1 83 ? 5.611 -11.787 -4.916 1.00 89.88 83 HIS A N 1
ATOM 652 C CA . HIS A 1 83 ? 6.980 -11.870 -4.410 1.00 89.88 83 HIS A CA 1
ATOM 653 C C . HIS A 1 83 ? 7.162 -11.189 -3.046 1.00 89.88 83 HIS A C 1
ATOM 655 O O . HIS A 1 83 ? 8.246 -11.295 -2.447 1.00 89.88 83 HIS A O 1
ATOM 661 N N . VAL A 1 84 ? 6.124 -10.505 -2.556 1.00 87.56 84 VAL A N 1
ATOM 662 C CA . VAL A 1 84 ? 6.084 -9.868 -1.241 1.00 87.56 84 VAL A CA 1
ATOM 663 C C . VAL A 1 84 ? 5.605 -10.883 -0.209 1.00 87.56 84 VAL A C 1
ATOM 665 O O . VAL A 1 84 ? 4.433 -11.231 -0.147 1.00 87.56 84 VAL A O 1
ATOM 668 N N . ASP A 1 85 ? 6.530 -11.330 0.636 1.00 76.06 85 ASP A N 1
ATOM 669 C CA . ASP A 1 85 ? 6.200 -11.985 1.901 1.00 76.06 85 ASP A CA 1
ATOM 670 C C . ASP A 1 85 ? 6.303 -10.919 3.002 1.00 76.06 85 ASP A C 1
ATOM 672 O O . ASP A 1 85 ? 7.319 -10.211 3.056 1.00 76.06 85 ASP A O 1
ATOM 676 N N . PRO A 1 86 ? 5.296 -10.762 3.876 1.00 66.56 86 PRO A N 1
ATOM 677 C CA . PRO A 1 86 ? 5.363 -9.904 5.055 1.00 66.56 86 PRO A CA 1
ATOM 678 C C . PRO A 1 86 ? 6.387 -10.428 6.084 1.00 66.56 86 PRO A C 1
ATOM 680 O O . PRO A 1 86 ? 6.055 -10.774 7.218 1.00 66.56 86 PRO A O 1
ATOM 683 N N . SER A 1 87 ? 7.673 -10.493 5.743 1.00 61.78 87 SER A N 1
ATOM 684 C CA . SER A 1 87 ? 8.770 -10.725 6.686 1.00 61.78 87 SER A CA 1
ATOM 685 C C . SER A 1 87 ? 9.243 -9.384 7.268 1.00 61.78 87 SER A C 1
ATOM 687 O O . SER A 1 87 ? 10.348 -8.921 6.999 1.00 61.78 87 SER A O 1
ATOM 689 N N . SER A 1 88 ? 8.362 -8.701 8.005 1.00 62.50 88 SER A N 1
ATOM 690 C CA . SER A 1 88 ? 8.701 -7.630 8.963 1.00 62.50 88 SER A CA 1
ATOM 691 C C . SER A 1 88 ? 7.450 -7.214 9.749 1.00 62.50 88 SER A C 1
ATOM 693 O O . SER A 1 88 ? 6.769 -6.247 9.407 1.00 62.50 88 SER A O 1
ATOM 695 N N . GLN A 1 89 ? 7.138 -7.941 10.827 1.00 69.12 89 GLN A N 1
ATOM 696 C CA . GLN A 1 89 ? 5.926 -7.714 11.630 1.00 69.12 89 GLN A CA 1
ATOM 697 C C . GLN A 1 89 ? 5.733 -6.235 12.026 1.00 69.12 89 GLN A C 1
ATOM 699 O O . GLN A 1 89 ? 4.627 -5.711 11.954 1.00 69.12 89 GLN A O 1
ATOM 704 N N . LEU A 1 90 ? 6.808 -5.507 12.360 1.00 76.38 90 LEU A N 1
ATOM 705 C CA . LEU A 1 90 ? 6.699 -4.109 12.795 1.00 76.38 90 LEU A CA 1
ATOM 706 C C . LEU A 1 90 ? 6.224 -3.145 11.693 1.00 76.38 90 LEU A C 1
ATOM 708 O O . LEU A 1 90 ? 5.412 -2.262 11.967 1.00 76.38 90 LEU A O 1
ATOM 712 N N . ALA A 1 91 ? 6.731 -3.273 10.463 1.00 80.38 91 ALA A N 1
ATOM 713 C CA . ALA A 1 91 ? 6.337 -2.384 9.366 1.00 80.38 91 ALA A CA 1
ATOM 714 C C . ALA A 1 91 ? 4.907 -2.690 8.897 1.00 80.38 91 ALA A C 1
ATOM 716 O O . ALA A 1 91 ? 4.138 -1.769 8.621 1.00 80.38 91 ALA A O 1
ATOM 717 N N . VAL A 1 92 ? 4.537 -3.973 8.900 1.00 84.69 92 VAL A N 1
ATOM 718 C CA . VAL A 1 92 ? 3.172 -4.436 8.629 1.00 84.69 92 VAL A CA 1
ATOM 719 C C . VAL A 1 92 ? 2.196 -3.887 9.671 1.00 84.69 92 VAL A C 1
ATOM 721 O O . VAL A 1 92 ? 1.228 -3.236 9.291 1.00 84.69 92 VAL A O 1
ATOM 724 N N . ASN A 1 93 ? 2.488 -4.026 10.969 1.00 86.12 93 ASN A N 1
ATOM 725 C CA . ASN A 1 93 ? 1.634 -3.506 12.045 1.00 86.12 93 ASN A CA 1
ATOM 726 C C . ASN A 1 93 ? 1.424 -1.989 11.935 1.00 86.12 93 ASN A C 1
ATOM 728 O O . ASN A 1 93 ? 0.321 -1.483 12.134 1.00 86.12 93 ASN A O 1
ATOM 732 N N . ARG A 1 94 ? 2.474 -1.241 11.575 1.00 87.38 94 ARG A N 1
ATOM 733 C CA . ARG A 1 94 ? 2.379 0.209 11.355 1.00 87.38 94 ARG A CA 1
ATOM 734 C C . ARG A 1 94 ? 1.484 0.563 10.171 1.00 87.38 94 ARG A C 1
ATOM 736 O O . ARG A 1 94 ? 0.708 1.509 10.278 1.00 87.38 94 ARG A O 1
ATOM 743 N N . ALA A 1 95 ? 1.582 -0.177 9.067 1.00 88.56 95 ALA A N 1
ATOM 744 C CA . ALA A 1 95 ? 0.713 0.023 7.912 1.00 88.56 95 ALA A CA 1
ATOM 745 C C . ALA A 1 95 ? -0.746 -0.341 8.231 1.00 88.56 95 ALA A C 1
ATOM 747 O O . ALA A 1 95 ? -1.637 0.432 7.902 1.00 88.56 95 ALA A O 1
ATOM 748 N N . VAL A 1 96 ? -0.987 -1.450 8.937 1.00 91.12 96 VAL A N 1
ATOM 749 C CA . VAL A 1 96 ? -2.319 -1.858 9.423 1.00 91.12 96 VAL A CA 1
ATOM 750 C C . VAL A 1 96 ? -2.945 -0.767 10.293 1.00 91.12 96 VAL A C 1
ATOM 752 O O . VAL A 1 96 ? -4.068 -0.347 10.027 1.00 91.12 96 VAL A O 1
ATOM 755 N N . ASN A 1 97 ? -2.200 -0.230 11.264 1.00 90.94 97 ASN A N 1
ATOM 756 C CA . ASN A 1 97 ? -2.675 0.877 12.098 1.00 90.94 97 ASN A CA 1
ATOM 757 C C . ASN A 1 97 ? -2.990 2.130 11.272 1.00 90.94 97 ASN A C 1
ATOM 759 O O . ASN A 1 97 ? -3.996 2.786 11.513 1.00 90.94 97 ASN A O 1
ATOM 763 N N . ALA A 1 98 ? -2.168 2.450 10.271 1.00 92.56 98 ALA A N 1
ATOM 764 C CA . ALA A 1 98 ? -2.427 3.579 9.384 1.00 92.56 98 ALA A CA 1
ATOM 765 C C . ALA A 1 98 ? -3.701 3.383 8.542 1.00 92.56 98 ALA A C 1
ATOM 767 O O . ALA A 1 98 ? -4.484 4.318 8.391 1.00 92.56 98 ALA A O 1
ATOM 768 N N . LEU A 1 99 ? -3.947 2.172 8.028 1.00 94.06 99 LEU A N 1
ATOM 769 C CA . LEU A 1 99 ? -5.194 1.847 7.328 1.00 94.06 99 LEU A CA 1
ATOM 770 C C . LEU A 1 99 ? -6.406 1.964 8.257 1.00 94.06 99 LEU A C 1
ATOM 772 O O . LEU A 1 99 ? -7.427 2.515 7.851 1.00 94.06 99 LEU A O 1
ATOM 776 N N . LEU A 1 100 ? -6.279 1.493 9.501 1.00 93.62 100 LEU A N 1
ATOM 777 C CA . LEU A 1 100 ? -7.325 1.606 10.512 1.00 93.62 100 LEU A CA 1
ATOM 778 C C . LEU A 1 100 ? -7.650 3.074 10.813 1.00 93.62 100 LEU A C 1
ATOM 780 O O . LEU A 1 100 ? -8.818 3.445 10.749 1.00 93.62 100 LEU A O 1
ATOM 784 N N . VAL A 1 101 ? -6.635 3.914 11.049 1.00 91.62 101 VAL A N 1
ATOM 785 C CA . VAL A 1 101 ? -6.785 5.369 11.252 1.00 91.62 101 VAL A CA 1
ATOM 786 C C . VAL A 1 101 ? -7.558 5.999 10.095 1.00 91.62 101 VAL A C 1
ATOM 788 O O . VAL A 1 101 ? -8.567 6.663 10.321 1.00 91.62 101 VAL A O 1
ATOM 791 N N . VAL A 1 102 ? -7.154 5.733 8.846 1.00 92.81 102 VAL A N 1
ATOM 792 C CA . VAL A 1 102 ? -7.864 6.262 7.669 1.00 92.81 102 VAL A CA 1
ATOM 793 C C . VAL A 1 102 ? -9.298 5.734 7.594 1.00 92.81 102 VAL A C 1
ATOM 795 O O . VAL A 1 102 ? -10.183 6.473 7.187 1.00 92.81 102 VAL A O 1
ATOM 798 N N . ALA A 1 103 ? -9.565 4.486 7.979 1.00 93.12 103 ALA A N 1
ATOM 799 C CA . ALA A 1 103 ? -10.909 3.915 7.935 1.00 93.12 103 ALA A CA 1
ATOM 800 C C . ALA A 1 103 ? -11.856 4.512 8.995 1.00 93.12 103 ALA A C 1
ATOM 802 O O . ALA A 1 103 ? -13.043 4.720 8.713 1.00 93.12 103 ALA A O 1
ATOM 803 N N . ILE A 1 104 ? -11.366 4.798 10.205 1.00 90.31 104 ILE A N 1
ATOM 804 C CA . ILE A 1 104 ? -12.214 5.179 11.349 1.00 90.31 104 ILE A CA 1
ATOM 805 C C . ILE A 1 104 ? -12.290 6.688 11.587 1.00 90.31 104 ILE A C 1
ATOM 807 O O . ILE A 1 104 ? -13.346 7.180 11.991 1.00 90.31 104 ILE A O 1
ATOM 811 N N . GLU A 1 105 ? -11.219 7.433 11.323 1.00 86.00 105 GLU A N 1
ATOM 812 C CA . GLU A 1 105 ? -11.184 8.861 11.623 1.00 86.00 105 GLU A CA 1
ATOM 813 C C . GLU A 1 105 ? -11.798 9.648 10.462 1.00 86.00 105 GLU A C 1
ATOM 815 O O . GLU A 1 105 ? -11.323 9.532 9.335 1.00 86.00 105 GLU A O 1
ATOM 820 N N . PRO A 1 106 ? -12.841 10.466 10.669 1.00 79.56 106 PRO A N 1
ATOM 821 C CA . PRO A 1 106 ? -13.407 11.298 9.611 1.00 79.56 106 PRO A CA 1
ATOM 822 C C . PRO A 1 106 ? -12.514 12.489 9.271 1.00 79.56 106 PRO A C 1
ATOM 824 O O . PRO A 1 106 ? -11.818 13.021 10.139 1.00 79.56 106 PRO A O 1
ATOM 827 N N . LYS A 1 107 ? -12.587 12.935 8.010 1.00 77.00 107 LYS A N 1
ATOM 828 C CA . LYS A 1 107 ? -12.288 14.296 7.535 1.00 77.00 107 LYS A CA 1
ATOM 829 C C . LYS A 1 107 ? -12.235 15.425 8.580 1.00 77.00 107 LYS A C 1
ATOM 831 O O . LYS A 1 107 ? -13.292 15.976 8.843 1.00 77.00 107 LYS A O 1
ATOM 836 N N . ALA A 1 108 ? -11.096 15.847 9.148 1.00 69.56 108 ALA A N 1
ATOM 837 C CA . ALA A 1 108 ? -11.113 16.981 10.100 1.00 69.56 108 ALA A CA 1
ATOM 838 C C . ALA A 1 108 ? -11.598 18.310 9.465 1.00 69.56 108 ALA A C 1
ATOM 840 O O . ALA A 1 108 ? -12.040 19.221 10.162 1.00 69.56 108 ALA A O 1
ATOM 841 N N . ALA A 1 109 ? -11.527 18.433 8.134 1.00 70.06 109 ALA A N 1
ATOM 842 C CA . ALA A 1 109 ? -12.021 19.602 7.415 1.00 70.06 109 ALA A CA 1
ATOM 843 C C . ALA A 1 109 ? -13.552 19.549 7.242 1.00 70.06 109 ALA A C 1
ATOM 845 O O . ALA A 1 109 ? -14.092 18.579 6.700 1.00 70.06 109 ALA A O 1
ATOM 846 N N . LYS A 1 110 ? -14.237 20.626 7.658 1.00 57.59 110 LYS A N 1
ATOM 847 C CA . LYS A 1 110 ? -15.689 20.813 7.480 1.00 57.59 110 LYS A CA 1
ATOM 848 C C . LYS A 1 110 ? -16.085 20.598 6.011 1.00 57.59 110 LYS A C 1
ATOM 850 O O . LYS A 1 110 ? -15.429 21.121 5.116 1.00 57.59 110 LYS A O 1
ATOM 855 N N . ASN A 1 111 ? -17.161 19.842 5.785 1.00 59.59 111 ASN A N 1
ATOM 856 C CA . ASN A 1 111 ? -17.744 19.520 4.471 1.00 59.59 111 ASN A CA 1
ATOM 857 C C . ASN A 1 111 ? -16.846 18.724 3.505 1.00 59.59 111 ASN A C 1
ATOM 859 O O . ASN A 1 111 ? -17.140 18.657 2.315 1.00 59.59 111 ASN A O 1
ATOM 863 N N . SER A 1 112 ? -15.772 18.096 3.990 1.00 66.31 112 SER A N 1
ATOM 864 C CA . SER A 1 112 ? -15.029 17.116 3.195 1.00 66.31 112 SER A CA 1
ATOM 865 C C . SER A 1 112 ? -15.502 15.708 3.542 1.00 66.31 112 SER A C 1
ATOM 867 O O . SER A 1 112 ? -15.020 15.106 4.497 1.00 66.31 112 SER A O 1
ATOM 869 N N . ASP A 1 113 ? -16.482 15.200 2.793 1.00 67.94 113 ASP A N 1
ATOM 870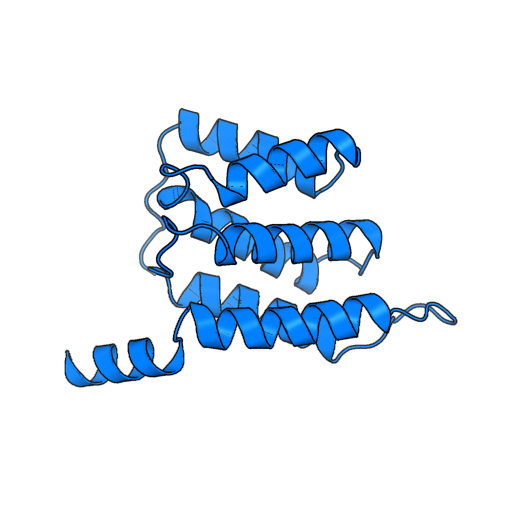 C CA . ASP A 1 113 ? -16.860 13.795 2.910 1.00 67.94 113 ASP A CA 1
ATOM 871 C C . ASP A 1 113 ? -15.754 12.930 2.290 1.00 67.94 113 ASP A C 1
ATOM 873 O O . ASP A 1 113 ? -15.542 12.923 1.076 1.00 67.94 113 ASP A O 1
ATOM 877 N N . ASP A 1 114 ? -14.991 12.247 3.141 1.00 86.00 114 ASP A N 1
ATOM 878 C CA . ASP A 1 114 ? -13.943 11.317 2.736 1.00 86.00 114 ASP A CA 1
ATOM 879 C C . ASP A 1 114 ? -14.386 9.851 2.828 1.00 86.00 114 ASP A C 1
ATOM 881 O O . ASP A 1 114 ? -13.550 8.948 2.749 1.00 86.00 114 ASP A O 1
ATOM 885 N N . LEU A 1 115 ? -15.699 9.596 2.928 1.00 88.69 115 LEU A N 1
ATOM 886 C CA . LEU A 1 115 ? -16.286 8.262 3.051 1.00 88.69 115 LEU A CA 1
ATOM 887 C C . LEU A 1 115 ? -15.750 7.265 2.017 1.00 88.69 115 LEU A C 1
ATOM 889 O O . LEU A 1 115 ? -15.532 6.103 2.355 1.00 88.69 115 LEU A O 1
ATOM 893 N N . LEU A 1 116 ? -15.502 7.694 0.776 1.00 90.56 116 LEU A N 1
ATOM 894 C CA . LEU A 1 116 ? -14.940 6.818 -0.256 1.00 90.56 116 LEU A CA 1
ATOM 895 C C . LEU A 1 116 ? -13.530 6.321 0.108 1.00 90.56 116 LEU A C 1
ATOM 897 O O . LEU A 1 116 ? -13.245 5.131 -0.023 1.00 90.56 116 LEU A O 1
ATOM 901 N N . LEU A 1 117 ? -12.664 7.207 0.610 1.00 91.94 117 LEU A N 1
ATOM 902 C CA . LEU A 1 117 ? -11.316 6.846 1.058 1.00 91.94 117 LEU A CA 1
ATOM 903 C C . LEU A 1 117 ? -11.371 5.951 2.293 1.00 91.94 117 LEU A C 1
ATOM 905 O O . LEU A 1 117 ? -10.636 4.968 2.364 1.00 91.94 117 LEU A O 1
ATOM 909 N N . ARG A 1 118 ? -12.285 6.242 3.223 1.00 93.69 118 ARG A N 1
ATOM 910 C CA . ARG A 1 118 ? -12.505 5.428 4.425 1.00 93.69 118 ARG A CA 1
ATOM 911 C C . ARG A 1 118 ? -12.962 4.012 4.078 1.00 93.69 118 ARG A C 1
ATOM 913 O O . ARG A 1 118 ? -12.402 3.042 4.582 1.00 93.69 118 ARG A O 1
ATOM 920 N N . LYS A 1 119 ? -13.929 3.882 3.160 1.00 94.56 119 LYS A N 1
ATOM 921 C CA . LYS A 1 119 ? -14.398 2.587 2.636 1.00 94.56 119 LYS A CA 1
ATOM 922 C C . LYS A 1 119 ? -13.272 1.824 1.943 1.00 94.56 119 LYS A C 1
ATOM 924 O O . LYS A 1 119 ? -13.102 0.634 2.197 1.00 94.56 119 LYS A O 1
ATOM 929 N N . ARG A 1 120 ? -12.472 2.503 1.113 1.00 94.69 120 ARG A N 1
ATOM 930 C CA . ARG A 1 120 ? -11.312 1.891 0.450 1.00 94.69 120 ARG A CA 1
ATOM 931 C C . ARG A 1 120 ? -10.277 1.402 1.462 1.00 94.69 120 ARG A C 1
ATOM 933 O O . ARG A 1 120 ? -9.791 0.284 1.330 1.00 94.69 120 ARG A O 1
ATOM 940 N N . ALA A 1 121 ? -9.971 2.206 2.478 1.00 95.94 121 ALA A N 1
ATOM 941 C CA . ALA A 1 121 ? -9.050 1.833 3.544 1.00 95.94 121 ALA A CA 1
ATOM 942 C C . ALA A 1 121 ? -9.557 0.626 4.344 1.00 95.94 121 ALA A C 1
ATOM 944 O O . ALA A 1 121 ? -8.776 -0.279 4.609 1.00 95.94 121 ALA A O 1
ATOM 945 N N . ALA A 1 122 ? -10.856 0.563 4.656 1.00 95.88 122 ALA A N 1
ATOM 946 C CA . ALA A 1 122 ? -11.462 -0.576 5.347 1.00 95.88 122 ALA A CA 1
ATOM 947 C C . ALA A 1 122 ? -11.396 -1.873 4.520 1.00 95.88 122 ALA A C 1
ATOM 949 O O . ALA A 1 122 ? -11.002 -2.917 5.039 1.00 95.88 122 ALA A O 1
ATOM 950 N N . TYR A 1 123 ? -11.719 -1.809 3.223 1.00 96.12 123 TYR A N 1
ATOM 951 C CA . TYR A 1 123 ? -11.584 -2.961 2.326 1.00 96.12 123 TYR A CA 1
ATOM 952 C C . TYR A 1 123 ? -10.128 -3.428 2.228 1.00 96.12 123 TYR A C 1
ATOM 954 O O . TYR A 1 123 ? -9.833 -4.619 2.328 1.00 96.12 123 TYR A O 1
ATOM 962 N N . LEU A 1 124 ? -9.202 -2.480 2.079 1.00 95.44 124 LEU A N 1
ATOM 963 C CA . LEU A 1 124 ? -7.784 -2.786 1.977 1.00 95.44 124 LEU A CA 1
ATOM 964 C C . LEU A 1 124 ? -7.218 -3.346 3.286 1.00 95.44 124 LEU A C 1
ATOM 966 O O . LEU A 1 124 ? -6.400 -4.258 3.242 1.00 95.44 124 LEU A O 1
ATOM 970 N N . LEU A 1 125 ? -7.678 -2.853 4.437 1.00 94.25 125 LEU A N 1
ATOM 971 C CA . LEU A 1 125 ? -7.349 -3.399 5.751 1.00 94.25 125 LEU A CA 1
ATOM 972 C C . LEU A 1 125 ? -7.759 -4.872 5.841 1.00 94.25 125 LEU A C 1
ATOM 974 O O . LEU A 1 125 ? -6.927 -5.708 6.182 1.00 94.25 125 LEU A O 1
ATOM 978 N N . ALA A 1 126 ? -8.996 -5.206 5.463 1.00 92.62 126 ALA A N 1
ATOM 979 C CA . ALA A 1 126 ? -9.459 -6.593 5.437 1.00 92.62 126 ALA A CA 1
ATOM 980 C C . ALA A 1 126 ? -8.598 -7.464 4.506 1.00 92.62 126 ALA A C 1
ATOM 982 O O . ALA A 1 126 ? -8.139 -8.535 4.901 1.00 92.62 126 ALA A O 1
ATOM 983 N N . LYS A 1 127 ? -8.307 -6.975 3.294 1.00 92.25 127 LYS A N 1
ATOM 984 C CA . LYS A 1 127 ? -7.450 -7.671 2.324 1.00 92.25 127 LYS A CA 1
ATOM 985 C C . LYS A 1 127 ? -6.042 -7.920 2.871 1.00 92.25 127 LYS A C 1
ATOM 987 O O . LYS A 1 127 ? -5.542 -9.031 2.754 1.00 92.25 127 LYS A O 1
ATOM 992 N N . VAL A 1 128 ? -5.423 -6.917 3.497 1.00 90.50 128 VAL A N 1
ATOM 993 C CA . VAL A 1 128 ? -4.107 -7.033 4.145 1.00 90.50 128 VAL A CA 1
ATOM 994 C C . VAL A 1 128 ? -4.126 -8.116 5.222 1.00 90.50 128 VAL A C 1
ATOM 996 O O . VAL A 1 128 ? -3.269 -8.995 5.202 1.00 90.50 128 VAL A O 1
ATOM 999 N N . LEU A 1 129 ? -5.101 -8.081 6.135 1.00 86.75 129 LEU A N 1
ATOM 1000 C CA . LEU A 1 129 ? -5.204 -9.048 7.233 1.00 86.75 129 LEU A CA 1
ATOM 1001 C C . LEU A 1 129 ? -5.317 -10.493 6.713 1.00 86.75 129 LEU A C 1
ATOM 1003 O O . LEU A 1 129 ? -4.636 -11.379 7.229 1.00 86.75 129 LEU A O 1
ATOM 1007 N N . ILE A 1 130 ? -6.112 -10.706 5.657 1.00 85.88 130 ILE A N 1
ATOM 1008 C CA . ILE A 1 130 ? -6.318 -12.016 5.021 1.00 85.88 130 ILE A CA 1
ATOM 1009 C C . ILE A 1 130 ? -5.065 -12.462 4.254 1.00 85.88 130 ILE A C 1
ATOM 1011 O O . ILE A 1 130 ? -4.482 -13.503 4.560 1.00 85.88 130 ILE A O 1
ATOM 1015 N N . CYS A 1 131 ? -4.622 -11.675 3.268 1.00 85.75 131 CYS A N 1
ATOM 1016 C CA . CYS A 1 131 ? -3.544 -12.060 2.352 1.00 85.75 131 CYS A CA 1
ATOM 1017 C C . CYS A 1 131 ? -2.202 -12.229 3.063 1.00 85.75 131 CYS A C 1
ATOM 1019 O O . CYS A 1 131 ? -1.404 -13.079 2.680 1.00 85.75 131 CYS A 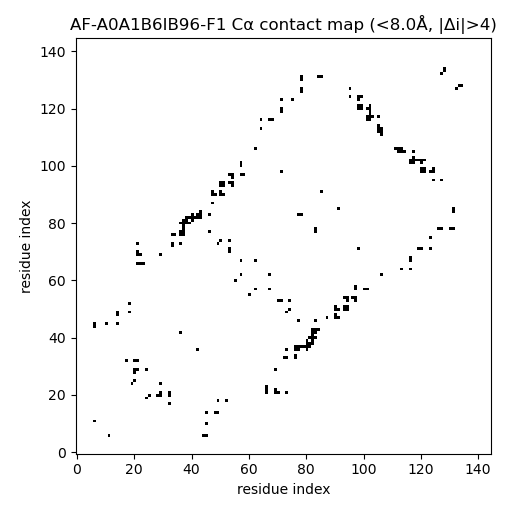O 1
ATOM 1021 N N . TRP A 1 132 ? -1.939 -11.430 4.097 1.00 84.69 132 TRP A N 1
ATOM 1022 C CA . TRP A 1 132 ? -0.703 -11.530 4.870 1.00 84.69 132 TRP A CA 1
ATOM 1023 C C . TRP A 1 132 ? -0.829 -12.425 6.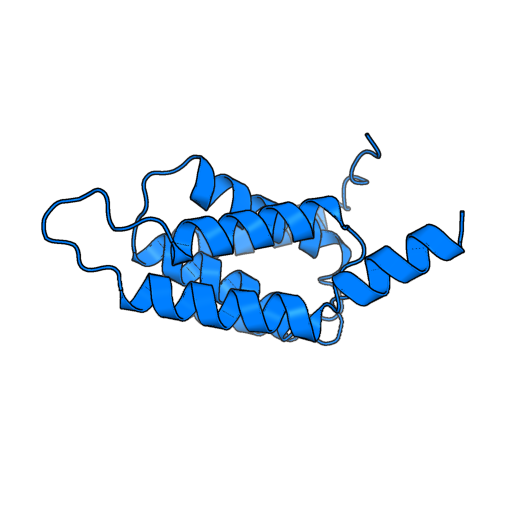100 1.00 84.69 132 TRP A C 1
ATOM 1025 O O . TRP A 1 132 ? 0.166 -12.597 6.804 1.00 84.69 132 TRP A O 1
ATOM 1035 N N . SER A 1 133 ? -2.010 -13.021 6.328 1.00 71.06 133 SER A N 1
ATOM 1036 C CA . SER A 1 133 ? -2.256 -14.050 7.348 1.00 71.06 133 SER A CA 1
ATOM 1037 C C . SER A 1 133 ? -1.646 -13.686 8.706 1.00 71.06 133 SER A C 1
ATOM 1039 O O . SER A 1 133 ? -0.937 -14.481 9.328 1.00 71.06 133 SER A O 1
ATOM 1041 N N . ILE A 1 134 ? -1.878 -12.442 9.139 1.00 63.94 134 ILE A N 1
ATOM 1042 C CA . ILE A 1 134 ? -1.168 -11.833 10.275 1.00 63.94 134 ILE A CA 1
ATOM 1043 C C . ILE A 1 134 ? -1.372 -12.652 11.561 1.00 63.94 134 ILE A C 1
ATOM 1045 O O . ILE A 1 134 ? -0.413 -12.851 12.306 1.00 63.94 134 ILE A O 1
ATOM 1049 N N . GLU A 1 135 ? -2.569 -13.204 11.773 1.00 61.09 135 GLU A N 1
ATOM 1050 C CA . GLU A 1 135 ? -2.889 -14.053 12.931 1.00 61.09 135 GLU A CA 1
ATOM 1051 C C . GLU A 1 135 ? -2.159 -15.409 12.903 1.00 61.09 135 GLU A C 1
ATOM 1053 O O . GLU A 1 135 ? -1.579 -15.814 13.910 1.00 61.09 135 GLU A O 1
ATOM 1058 N N . LEU A 1 136 ? -2.093 -16.083 11.748 1.00 56.34 136 LEU A N 1
ATOM 1059 C CA . LEU A 1 136 ? -1.410 -17.381 11.613 1.00 56.34 136 LEU A CA 1
ATOM 1060 C C . LEU A 1 136 ? 0.104 -17.253 11.815 1.00 56.34 136 LEU A C 1
ATOM 1062 O O . LEU A 1 136 ? 0.726 -18.108 12.446 1.00 56.34 136 LEU A O 1
ATOM 1066 N N . LYS A 1 137 ? 0.706 -16.167 11.319 1.00 57.91 137 LYS A N 1
ATOM 1067 C CA . LYS A 1 137 ? 2.147 -15.924 11.476 1.00 57.91 137 LYS A CA 1
ATOM 1068 C C . LYS A 1 137 ? 2.504 -15.604 12.932 1.00 57.91 137 LYS A C 1
ATOM 1070 O O . LYS A 1 137 ? 3.484 -16.139 13.440 1.00 57.91 137 LYS A O 1
ATOM 1075 N N . GLN A 1 138 ? 1.676 -14.811 13.623 1.00 57.69 138 GLN A N 1
ATOM 1076 C CA . GLN A 1 138 ? 1.830 -14.546 15.060 1.00 57.69 138 GLN A CA 1
ATOM 1077 C C . GLN A 1 138 ? 1.722 -15.825 15.902 1.00 57.69 138 GLN A C 1
ATOM 1079 O O . GLN A 1 138 ? 2.544 -16.034 16.790 1.00 57.69 138 GLN A O 1
ATOM 1084 N N . GLN A 1 139 ? 0.757 -16.701 15.605 1.00 55.31 139 GLN A N 1
ATOM 1085 C CA . GLN A 1 139 ? 0.617 -17.989 16.295 1.00 55.31 139 GLN A CA 1
ATOM 1086 C C . GLN A 1 139 ? 1.813 -18.919 16.046 1.00 55.31 139 GLN A C 1
ATOM 1088 O O . GLN A 1 139 ? 2.326 -19.527 16.984 1.00 55.31 139 GLN A O 1
ATO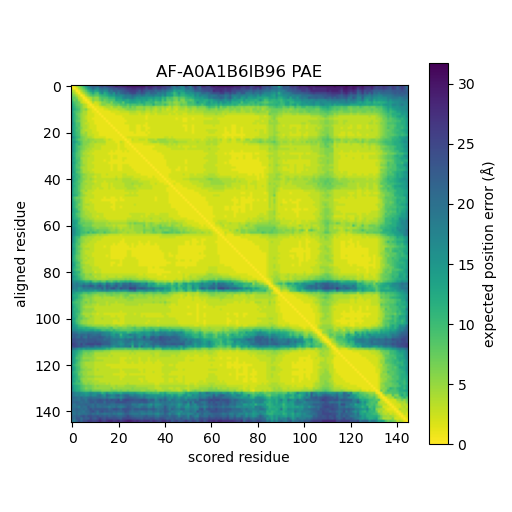M 1093 N N . MET A 1 140 ? 2.303 -19.003 14.805 1.00 56.41 140 MET A N 1
ATOM 1094 C CA . MET A 1 140 ? 3.483 -19.809 14.471 1.00 56.41 140 MET A CA 1
ATOM 1095 C C . MET A 1 140 ? 4.761 -19.329 15.167 1.00 56.41 140 MET A C 1
ATOM 1097 O O . MET A 1 140 ? 5.596 -20.156 15.529 1.00 56.41 140 MET A O 1
ATOM 1101 N N . ASP A 1 141 ? 4.927 -18.020 15.351 1.00 57.88 141 ASP A N 1
ATOM 1102 C CA . ASP A 1 141 ? 6.104 -17.458 16.016 1.00 57.88 141 ASP A CA 1
ATOM 1103 C C . ASP A 1 141 ? 6.090 -17.700 17.538 1.00 57.88 141 ASP A C 1
ATOM 1105 O O . ASP A 1 141 ? 7.159 -17.832 18.126 1.00 57.88 141 ASP A O 1
ATOM 1109 N N . ILE A 1 142 ? 4.912 -17.831 18.166 1.00 54.97 142 ILE A N 1
ATOM 1110 C CA . ILE A 1 142 ? 4.771 -18.234 19.581 1.00 54.97 142 ILE A CA 1
ATOM 1111 C C . ILE A 1 142 ? 5.163 -19.703 19.777 1.00 54.97 142 ILE A C 1
ATOM 1113 O O . ILE A 1 142 ? 5.842 -20.031 20.739 1.00 54.97 142 ILE A O 1
ATOM 1117 N N . VAL A 1 143 ? 4.761 -20.588 18.861 1.00 57.38 143 VAL A N 1
ATOM 1118 C CA . VAL A 1 143 ? 5.054 -22.035 18.943 1.00 57.38 143 VAL A CA 1
ATOM 1119 C C . VAL A 1 143 ? 6.536 -22.350 18.683 1.00 57.38 143 VAL A C 1
ATOM 1121 O O . VAL A 1 143 ? 7.019 -23.418 19.045 1.00 57.38 143 VAL A O 1
ATOM 1124 N N . ARG A 1 144 ? 7.260 -21.443 18.020 1.00 54.47 144 ARG A N 1
ATOM 1125 C CA . ARG A 1 144 ? 8.686 -21.593 17.683 1.00 54.47 144 ARG A CA 1
ATOM 1126 C C . ARG A 1 144 ? 9.644 -21.017 18.735 1.00 54.47 144 ARG A C 1
ATOM 1128 O O . ARG A 1 144 ? 10.853 -21.107 18.521 1.00 54.47 144 ARG A O 1
ATOM 1135 N N . GLN A 1 145 ? 9.127 -20.408 19.803 1.00 47.19 145 GLN A N 1
ATOM 1136 C CA . GLN A 1 145 ? 9.891 -19.978 20.983 1.00 47.19 145 GLN A CA 1
ATOM 1137 C C . GLN A 1 145 ? 9.870 -21.068 22.050 1.00 47.19 145 GLN A C 1
ATOM 1139 O O . GLN A 1 145 ? 10.909 -21.206 22.731 1.00 47.19 145 GLN A O 1
#

Organism: NCBI:txid320908

Secondary structure (DSSP, 8-state):
--------HHHHHHHHHHHHHHHH--HHHHHHHHHHHHH-TT-GGGHHHHHHHHHHHHHHS---HHHHHHHHHHHHHHHT-TT-----HHHHHHHHHHHHHHHHS--SS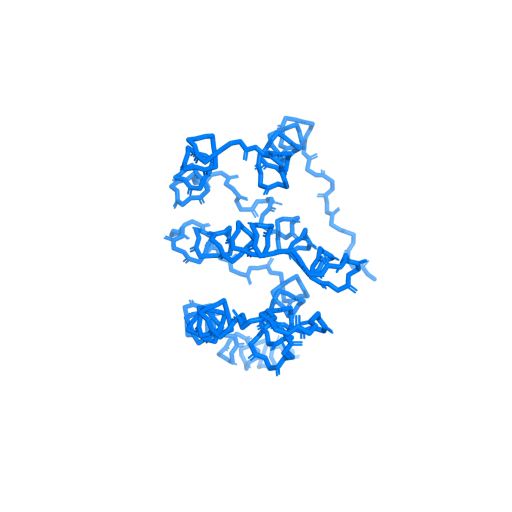TT---HHHHHHHHHHHHHHHHHTTHHHHHHHHHHT-

Radius of gyration: 15.39 Å; Cα contacts (8 Å, |Δi|>4): 135; chains: 1; bounding box: 40×43×36 Å